Protein AF-A0A7D7V9Y9-F1 (afdb_monomer_lite)

Secondary structure (DSSP, 8-state):
---------GGG----HHHHHHHHHHHHHHHHTTHHHHHHHHHHHHHHHHHHHHS-HHHHHHHHHHHHHHHHHHHHHHHHHHHHHH---HHHHHHHHHHHGGG--

pLDDT: mean 76.15, std 18.7, range [34.69, 97.06]

Foldseek 3Di:
DDPPPPDPDLVVVQCFLVNVLVVLVVVLVVLVVVCVVCVVVNVVSVVVSVVSVPDDRVVCSVVVSVVVVVVVVVVVVVVVCCCVPVVDDPVVVVVVVVVCVVVVD

Sequence (105 aa):
MTEKKLGFNPDDLVLTKQDVLEMLENIQKRWEQNKKNNWKLILSITGMKAYISFSSDETIKAIWSEIVKGFNEMLIENSLAIAKGDGESWAETFEKIKKNKKDFS

Structure (mmCIF, N/CA/C/O backbone):
data_AF-A0A7D7V9Y9-F1
#
_entry.id   AF-A0A7D7V9Y9-F1
#
loop_
_atom_site.group_PDB
_atom_site.id
_atom_site.type_symbol
_atom_site.label_atom_id
_atom_site.label_alt_id
_atom_site.label_comp_id
_atom_site.label_asym_id
_atom_site.label_entity_id
_atom_site.label_seq_id
_atom_site.pdbx_PDB_ins_code
_atom_site.Cartn_x
_atom_site.Cartn_y
_atom_site.Cartn_z
_atom_site.occupancy
_atom_site.B_iso_or_equiv
_atom_site.auth_seq_id
_atom_site.auth_comp_id
_atom_site.auth_asym_id
_atom_site.auth_atom_id
_atom_site.pdbx_PDB_model_num
ATOM 1 N N . MET A 1 1 ? -0.200 -27.531 -30.191 1.00 34.69 1 MET A N 1
ATOM 2 C CA . MET A 1 1 ? 0.488 -26.825 -29.092 1.00 34.69 1 MET A CA 1
ATOM 3 C C . MET A 1 1 ? -0.238 -25.517 -28.885 1.00 34.69 1 MET A C 1
ATOM 5 O O . MET A 1 1 ? -0.145 -24.646 -29.734 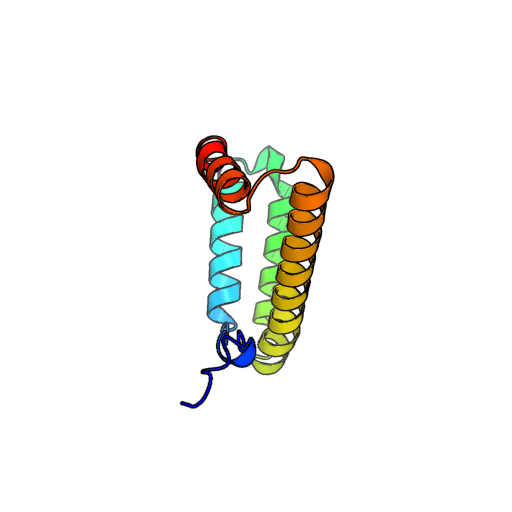1.00 34.69 1 MET A O 1
ATOM 9 N N . THR A 1 2 ? -1.059 -25.419 -27.849 1.00 37.12 2 THR A N 1
ATOM 10 C CA . THR A 1 2 ? -1.726 -24.168 -27.489 1.00 37.12 2 THR A CA 1
ATOM 11 C C . THR A 1 2 ? -0.714 -23.313 -26.741 1.00 37.12 2 THR A C 1
ATOM 13 O O . THR A 1 2 ? -0.257 -23.706 -25.668 1.00 37.12 2 THR A O 1
ATOM 16 N N . GLU A 1 3 ? -0.321 -22.180 -27.327 1.00 41.81 3 GLU A N 1
ATOM 17 C CA . GLU A 1 3 ? 0.444 -21.148 -26.630 1.00 41.81 3 GLU A CA 1
ATOM 18 C C . GLU A 1 3 ? -0.296 -20.792 -25.341 1.00 41.81 3 GLU A C 1
ATOM 20 O O . GLU A 1 3 ? -1.408 -20.256 -25.352 1.00 41.81 3 GLU A O 1
ATOM 25 N N . LYS A 1 4 ? 0.307 -21.138 -24.205 1.00 37.66 4 LYS A N 1
ATOM 26 C CA . LYS A 1 4 ? -0.161 -20.695 -22.901 1.00 37.66 4 LYS A CA 1
ATOM 27 C C . LYS A 1 4 ? 0.089 -19.191 -22.879 1.00 37.66 4 LYS A C 1
ATOM 29 O O . LYS A 1 4 ? 1.234 -18.777 -22.720 1.00 37.66 4 LYS A O 1
ATOM 34 N N . LYS A 1 5 ? -0.951 -18.381 -23.115 1.00 41.19 5 LYS A N 1
ATOM 35 C CA . LYS A 1 5 ? -0.874 -16.925 -22.956 1.00 41.19 5 LYS A CA 1
ATOM 36 C C . LYS A 1 5 ? -0.267 -16.660 -21.578 1.00 41.19 5 LYS A C 1
ATOM 38 O O . LYS A 1 5 ? -0.922 -16.897 -20.568 1.00 41.19 5 LYS A O 1
ATOM 43 N N . LEU A 1 6 ? 0.974 -16.175 -21.536 1.00 41.81 6 LEU A N 1
ATOM 44 C CA . LEU A 1 6 ? 1.573 -15.519 -20.371 1.00 41.81 6 LEU A CA 1
ATOM 45 C C . LEU A 1 6 ? 0.885 -14.154 -20.199 1.00 41.81 6 LEU A C 1
ATOM 47 O O . LEU A 1 6 ? 1.511 -13.103 -20.230 1.00 41.81 6 LEU A O 1
ATOM 51 N N . GLY A 1 7 ? -0.444 -14.166 -20.128 1.00 43.88 7 GLY A N 1
ATOM 52 C CA . GLY A 1 7 ? -1.239 -13.010 -19.784 1.00 43.88 7 GLY A CA 1
ATOM 53 C C . GLY A 1 7 ? -1.289 -12.983 -18.275 1.00 43.88 7 GLY A C 1
ATOM 54 O O . GLY A 1 7 ? -1.986 -13.796 -17.678 1.00 43.88 7 GLY A O 1
ATOM 55 N N . PHE A 1 8 ? -0.510 -12.097 -17.666 1.00 49.88 8 PHE A N 1
ATOM 56 C CA . PHE A 1 8 ? -0.772 -11.658 -16.305 1.00 49.88 8 PHE A CA 1
ATOM 57 C C . PHE A 1 8 ? -2.262 -11.308 -16.213 1.00 49.88 8 PHE A C 1
ATOM 59 O O . PHE A 1 8 ? -2.698 -10.375 -16.887 1.00 49.88 8 PHE A O 1
ATOM 66 N N . ASN A 1 9 ? -3.042 -12.101 -15.474 1.00 53.50 9 ASN A N 1
ATOM 67 C CA . ASN A 1 9 ? -4.441 -11.804 -15.210 1.00 53.50 9 ASN A CA 1
ATOM 68 C C . ASN A 1 9 ? -4.499 -10.997 -13.906 1.00 53.50 9 ASN A C 1
ATOM 70 O O . ASN A 1 9 ? -4.285 -11.574 -12.839 1.00 53.50 9 ASN A O 1
ATOM 74 N N . PRO A 1 10 ? -4.749 -9.677 -13.952 1.00 49.19 10 PRO A N 1
ATOM 75 C CA . PRO A 1 10 ? -4.818 -8.857 -12.745 1.00 49.19 10 PRO A CA 1
ATOM 76 C C . PRO A 1 10 ? -5.950 -9.309 -11.815 1.00 49.19 10 PRO A C 1
ATOM 78 O O . PRO A 1 10 ? -5.865 -9.095 -10.609 1.00 49.19 10 PRO A O 1
ATOM 81 N N . ASP A 1 11 ? -6.968 -9.985 -12.358 1.00 51.44 11 ASP A N 1
ATOM 82 C CA . ASP A 1 11 ? -8.067 -10.556 -11.583 1.00 51.44 11 ASP A CA 1
ATOM 83 C C . ASP A 1 11 ? -7.634 -11.750 -10.721 1.00 51.44 11 ASP A C 1
ATOM 85 O O . ASP A 1 11 ? -8.339 -12.076 -9.771 1.00 51.44 11 ASP A O 1
ATOM 89 N N . ASP A 1 12 ? -6.481 -12.377 -10.995 1.00 58.19 12 ASP A N 1
ATOM 90 C CA . ASP A 1 12 ? -5.910 -13.432 -10.143 1.00 58.19 12 ASP A CA 1
ATOM 91 C C . ASP A 1 12 ? -5.171 -12.838 -8.926 1.00 58.19 12 ASP A C 1
ATOM 93 O O . ASP A 1 12 ? -4.941 -13.526 -7.931 1.00 58.19 12 ASP A O 1
ATOM 97 N N . LEU A 1 13 ? -4.836 -11.542 -8.965 1.00 58.12 13 LEU A N 1
ATOM 98 C CA . LEU A 1 13 ? -4.310 -10.770 -7.837 1.00 58.12 13 LEU A CA 1
ATOM 99 C C . LEU A 1 13 ? -5.457 -10.137 -7.051 1.00 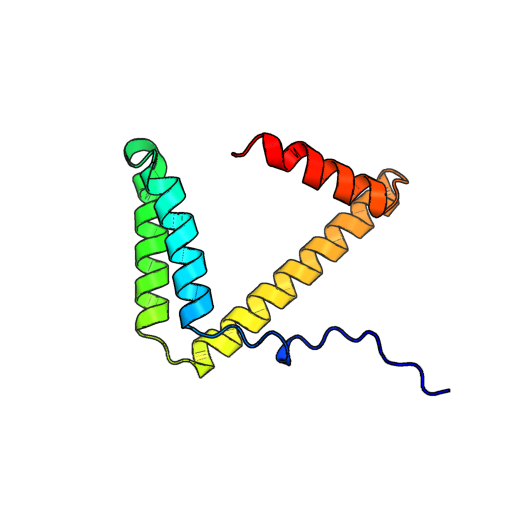58.12 13 LEU A C 1
ATOM 101 O O . LEU A 1 13 ? -5.497 -8.921 -6.853 1.00 58.12 13 LEU A O 1
ATOM 105 N N . VAL A 1 14 ? -6.409 -10.959 -6.604 1.00 63.09 14 VAL A N 1
ATOM 106 C CA . VAL A 1 14 ? -7.478 -10.513 -5.703 1.00 63.09 14 VAL A CA 1
ATOM 107 C C . VAL A 1 14 ? -6.868 -10.167 -4.348 1.00 63.09 14 VAL A C 1
ATOM 109 O O . VAL A 1 14 ? -6.932 -10.952 -3.407 1.00 63.09 14 VAL A O 1
ATOM 112 N N . LEU A 1 15 ? -6.252 -8.990 -4.250 1.00 69.12 15 LEU A N 1
ATOM 113 C CA . LEU A 1 15 ? -5.883 -8.405 -2.975 1.00 69.12 15 LEU A CA 1
ATOM 114 C C . LEU A 1 15 ? -7.177 -8.178 -2.207 1.00 69.12 15 LEU A C 1
ATOM 116 O O . LEU A 1 15 ? -8.082 -7.469 -2.659 1.00 69.12 15 LEU A O 1
ATOM 120 N N . THR A 1 16 ? -7.277 -8.820 -1.054 1.00 81.06 16 THR A N 1
ATOM 121 C CA . THR A 1 16 ? -8.372 -8.564 -0.137 1.00 81.06 16 THR A CA 1
ATOM 122 C C . THR A 1 16 ? -8.175 -7.192 0.495 1.00 81.06 16 THR A C 1
ATOM 124 O O . THR A 1 16 ? -7.063 -6.660 0.587 1.00 81.06 16 THR A O 1
ATOM 127 N N . LYS A 1 17 ? -9.263 -6.612 1.002 1.00 85.50 17 LYS A N 1
ATOM 128 C CA . LYS A 1 17 ? -9.188 -5.408 1.833 1.00 85.50 17 LYS A CA 1
ATOM 129 C C . LYS A 1 17 ? -8.189 -5.568 2.983 1.00 85.50 17 LYS A C 1
ATOM 131 O O . LYS A 1 17 ? -7.484 -4.617 3.320 1.00 85.50 17 LYS A O 1
ATOM 136 N N . GLN A 1 18 ? -8.113 -6.767 3.558 1.00 89.31 18 GLN A N 1
ATOM 137 C CA . GLN A 1 18 ? -7.207 -7.064 4.655 1.00 89.31 18 GLN A CA 1
ATOM 138 C C . GLN A 1 18 ? -5.737 -7.021 4.220 1.00 89.31 18 GLN A C 1
ATOM 140 O O . GLN A 1 18 ? -4.931 -6.421 4.929 1.00 89.31 18 GLN A O 1
ATOM 145 N N . ASP A 1 19 ? -5.403 -7.553 3.041 1.00 87.75 19 ASP A N 1
ATOM 146 C CA . ASP A 1 19 ? -4.034 -7.517 2.500 1.00 87.75 19 ASP A CA 1
ATOM 147 C C . ASP A 1 19 ? -3.546 -6.074 2.320 1.00 87.75 19 ASP A C 1
ATOM 149 O O . ASP A 1 19 ? -2.418 -5.717 2.670 1.00 87.75 19 ASP A O 1
ATOM 153 N N . VAL A 1 20 ? -4.430 -5.207 1.822 1.00 89.12 20 VAL A N 1
ATOM 154 C CA . VAL A 1 20 ? -4.143 -3.778 1.673 1.00 89.12 20 VAL A CA 1
ATOM 155 C C . VAL A 1 20 ? -3.925 -3.118 3.036 1.00 89.12 20 VAL A C 1
ATOM 157 O O . VAL A 1 20 ? -2.968 -2.359 3.212 1.00 89.12 20 VAL A O 1
ATOM 160 N N . L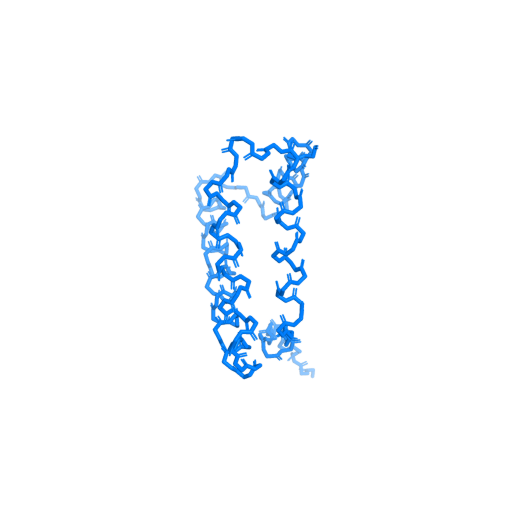EU A 1 21 ? -4.801 -3.378 4.010 1.00 93.38 21 LEU A N 1
ATOM 161 C CA . LEU A 1 21 ? -4.675 -2.806 5.351 1.00 93.38 21 LEU A CA 1
ATOM 162 C C . LEU A 1 21 ? -3.377 -3.248 6.033 1.00 93.38 21 LEU A C 1
ATOM 164 O O . LEU A 1 21 ? -2.709 -2.419 6.651 1.00 93.38 21 LEU A O 1
ATOM 168 N N . GLU A 1 22 ? -2.987 -4.514 5.883 1.00 94.00 22 GLU A N 1
ATOM 169 C CA . GLU A 1 22 ? -1.735 -5.042 6.422 1.00 94.00 22 GLU A CA 1
ATOM 170 C C . GLU A 1 22 ? -0.508 -4.410 5.750 1.00 94.00 22 GLU A C 1
ATOM 172 O O . GLU A 1 22 ? 0.449 -4.016 6.425 1.00 94.00 22 GLU A O 1
ATOM 177 N N . MET A 1 23 ? -0.543 -4.225 4.428 1.00 92.38 23 MET A N 1
ATOM 178 C CA . MET A 1 23 ? 0.503 -3.496 3.711 1.00 92.38 23 MET A CA 1
ATOM 179 C C . MET A 1 23 ? 0.676 -2.074 4.270 1.00 92.38 23 MET A C 1
ATOM 181 O O . MET A 1 23 ? 1.803 -1.650 4.552 1.00 92.38 23 MET A O 1
ATOM 185 N N . LEU A 1 24 ? -0.426 -1.339 4.455 1.00 94.38 24 LEU A N 1
ATOM 186 C CA . LEU A 1 24 ? -0.396 0.023 4.996 1.00 94.38 24 LEU A CA 1
ATOM 187 C C . LEU A 1 24 ? 0.061 0.057 6.459 1.00 94.38 24 LEU A C 1
ATOM 189 O O . LEU A 1 24 ? 0.837 0.934 6.836 1.00 94.38 24 LEU A O 1
ATOM 193 N N . GLU A 1 25 ? -0.351 -0.915 7.272 1.00 95.81 25 GLU A N 1
ATOM 194 C CA . GLU A 1 25 ? 0.121 -1.085 8.650 1.00 95.81 25 GLU A CA 1
ATOM 195 C C . GLU A 1 25 ? 1.645 -1.253 8.700 1.00 95.81 25 GLU A C 1
ATOM 197 O O . GLU A 1 25 ? 2.335 -0.582 9.469 1.00 95.81 25 GLU A O 1
ATOM 202 N N . ASN A 1 26 ? 2.201 -2.094 7.829 1.00 96.00 26 ASN A N 1
ATOM 203 C CA . ASN A 1 26 ? 3.640 -2.327 7.769 1.00 96.00 26 ASN A CA 1
ATOM 204 C C . ASN A 1 26 ? 4.422 -1.079 7.325 1.00 96.00 26 ASN A C 1
ATOM 206 O O . ASN A 1 26 ? 5.533 -0.850 7.808 1.00 96.00 26 ASN A O 1
ATOM 210 N N . ILE A 1 27 ? 3.865 -0.256 6.429 1.00 95.38 27 ILE A N 1
ATOM 211 C CA . ILE A 1 27 ? 4.447 1.047 6.064 1.00 95.38 27 ILE A CA 1
ATOM 212 C C . ILE A 1 27 ? 4.416 2.001 7.264 1.00 95.38 27 ILE A C 1
ATOM 214 O O . ILE A 1 27 ? 5.437 2.613 7.586 1.00 95.38 27 ILE A O 1
ATOM 218 N N . GLN A 1 28 ? 3.277 2.092 7.954 1.00 95.88 28 GLN A N 1
ATOM 219 C CA . GLN A 1 28 ? 3.114 2.958 9.117 1.00 95.88 28 GLN A CA 1
ATOM 220 C C . GLN A 1 28 ? 4.122 2.608 10.222 1.00 95.88 28 GLN A C 1
ATOM 222 O O . GLN A 1 28 ? 4.822 3.502 10.698 1.00 95.88 28 GLN A O 1
ATOM 227 N N . LYS A 1 29 ? 4.280 1.318 10.556 1.00 96.44 29 LYS A N 1
ATOM 228 C CA . LYS A 1 29 ? 5.250 0.837 11.558 1.00 96.44 29 LYS A CA 1
ATOM 229 C C . LYS A 1 29 ? 6.683 1.282 11.263 1.00 96.44 29 LYS A C 1
ATOM 231 O O . LYS A 1 29 ? 7.403 1.677 12.176 1.00 96.44 29 LYS A O 1
ATOM 236 N N . ARG A 1 30 ? 7.107 1.258 9.991 1.00 95.25 30 ARG A N 1
ATOM 237 C CA . ARG A 1 30 ? 8.443 1.747 9.596 1.00 95.25 30 ARG A CA 1
ATOM 238 C C . ARG A 1 30 ? 8.588 3.244 9.846 1.00 95.25 30 ARG A C 1
ATOM 240 O O . ARG A 1 30 ? 9.611 3.696 10.343 1.00 95.25 30 ARG A O 1
ATOM 247 N N . TRP A 1 31 ? 7.562 4.027 9.535 1.00 94.94 31 TRP A N 1
ATOM 248 C CA . TRP A 1 31 ? 7.606 5.472 9.740 1.00 94.94 31 TRP A CA 1
ATOM 249 C C . TRP A 1 31 ? 7.529 5.883 11.207 1.00 94.94 31 TRP A C 1
ATOM 251 O O . TRP A 1 31 ? 8.139 6.887 11.585 1.00 94.94 31 TRP A O 1
ATOM 261 N N . GLU A 1 32 ? 6.841 5.104 12.038 1.00 94.00 32 GLU A N 1
ATOM 262 C CA . GLU A 1 32 ? 6.744 5.328 13.481 1.00 94.00 32 GLU A CA 1
ATOM 263 C C . GLU A 1 32 ? 8.097 5.234 14.197 1.00 94.00 32 GLU A C 1
ATOM 265 O O . GLU A 1 32 ? 8.293 5.941 15.187 1.00 94.00 32 GLU A O 1
ATOM 270 N N . GLN A 1 33 ? 9.068 4.489 13.650 1.00 95.00 33 GLN A N 1
ATOM 271 C CA . GLN A 1 33 ? 10.449 4.465 14.156 1.00 95.00 33 GLN A CA 1
ATOM 272 C C . GLN A 1 33 ? 11.102 5.861 14.165 1.00 95.00 33 GLN A C 1
ATOM 274 O O . GLN A 1 33 ? 11.963 6.134 14.997 1.00 95.00 33 GLN A O 1
ATOM 279 N N . ASN A 1 34 ? 10.658 6.776 13.292 1.00 93.75 34 ASN A N 1
ATOM 280 C CA . ASN A 1 34 ? 11.048 8.189 13.298 1.00 93.75 34 ASN A CA 1
ATOM 281 C C . ASN A 1 34 ? 9.817 9.112 13.253 1.00 93.75 34 ASN A C 1
ATOM 283 O O . ASN A 1 34 ? 9.643 9.955 12.366 1.00 93.75 34 ASN A O 1
ATOM 287 N N . LYS A 1 35 ? 8.932 8.943 14.241 1.00 89.69 35 LYS A N 1
ATOM 288 C CA . LYS A 1 35 ? 7.635 9.629 14.314 1.00 89.69 35 LYS A CA 1
ATOM 289 C C . LYS A 1 35 ? 7.716 11.152 14.179 1.00 89.69 35 LYS A C 1
ATOM 291 O O . LYS A 1 35 ? 6.864 11.740 13.518 1.00 89.69 35 LYS A O 1
ATOM 296 N N . LYS A 1 36 ? 8.718 11.802 14.786 1.00 92.00 36 LYS A N 1
ATOM 297 C CA . LYS A 1 36 ? 8.846 13.272 14.769 1.00 92.00 36 LYS A CA 1
ATOM 298 C C . LYS A 1 36 ? 9.029 13.809 13.349 1.00 92.00 36 LYS A C 1
ATOM 300 O O . LYS A 1 36 ? 8.408 14.809 13.005 1.00 92.00 36 LYS A O 1
ATOM 305 N N . ASN A 1 37 ? 9.829 13.135 12.526 1.00 94.31 37 ASN A N 1
ATOM 306 C CA . ASN A 1 37 ? 10.075 13.564 11.149 1.00 94.31 37 ASN A CA 1
ATOM 307 C C . ASN A 1 37 ? 8.969 13.089 10.195 1.00 94.31 37 ASN A C 1
ATOM 309 O O . ASN A 1 37 ? 8.667 13.768 9.218 1.00 94.31 37 ASN A O 1
ATOM 313 N N . ASN A 1 38 ? 8.309 11.974 10.519 1.00 96.12 38 ASN A N 1
ATOM 314 C CA . ASN A 1 38 ? 7.313 11.340 9.656 1.00 96.12 38 ASN A CA 1
ATOM 315 C C . ASN A 1 38 ? 5.855 11.638 10.040 1.00 96.12 38 ASN A C 1
ATOM 317 O O . ASN A 1 38 ? 4.947 11.009 9.504 1.00 96.12 38 ASN A O 1
ATOM 321 N N . TRP A 1 39 ? 5.589 12.575 10.954 1.00 94.00 39 TRP A N 1
ATOM 322 C CA . TRP A 1 39 ? 4.250 12.762 11.530 1.00 94.00 39 TRP A CA 1
ATOM 323 C C . TRP A 1 39 ? 3.154 13.009 10.481 1.00 94.00 39 TRP A C 1
ATOM 325 O O . TRP A 1 39 ? 2.059 12.464 10.604 1.00 94.00 39 TRP A O 1
ATOM 335 N N . LYS A 1 40 ? 3.454 13.774 9.419 1.00 96.44 40 LYS A N 1
ATOM 336 C CA . LYS A 1 40 ? 2.516 14.004 8.307 1.00 96.44 40 LYS A CA 1
ATOM 337 C C . LYS A 1 40 ? 2.238 12.718 7.533 1.00 96.44 40 LYS A C 1
ATOM 339 O O . LYS A 1 40 ? 1.091 12.450 7.208 1.00 96.44 40 LYS A O 1
ATOM 344 N N . LEU A 1 41 ? 3.271 11.913 7.278 1.00 96.75 41 LEU A N 1
ATOM 345 C CA . LEU A 1 41 ? 3.143 10.630 6.581 1.00 96.75 41 LEU A CA 1
ATOM 346 C C . LEU A 1 41 ? 2.305 9.642 7.400 1.00 96.75 41 LEU A C 1
ATOM 348 O O . LEU A 1 41 ? 1.416 8.988 6.860 1.00 96.75 41 LEU A O 1
ATOM 352 N N . ILE A 1 42 ? 2.536 9.595 8.716 1.00 96.69 42 ILE A N 1
ATOM 353 C CA . ILE A 1 42 ? 1.769 8.771 9.659 1.00 96.69 42 ILE A CA 1
ATOM 354 C C . ILE A 1 42 ? 0.298 9.205 9.688 1.00 96.69 42 ILE A C 1
ATOM 356 O O . ILE A 1 42 ? -0.596 8.359 9.662 1.00 96.69 42 ILE A O 1
ATOM 360 N N . LEU A 1 43 ? 0.026 10.512 9.698 1.00 96.69 43 LEU A N 1
ATOM 361 C CA . LEU A 1 43 ? -1.344 11.019 9.637 1.00 96.69 43 LEU A CA 1
ATOM 362 C C . LEU A 1 43 ? -2.027 10.626 8.320 1.00 96.69 43 LEU A C 1
ATOM 364 O O . LEU A 1 43 ? -3.143 10.108 8.340 1.00 96.69 43 LEU A O 1
ATOM 368 N N . SER A 1 44 ? -1.342 10.802 7.188 1.00 97.06 44 SER A N 1
ATOM 36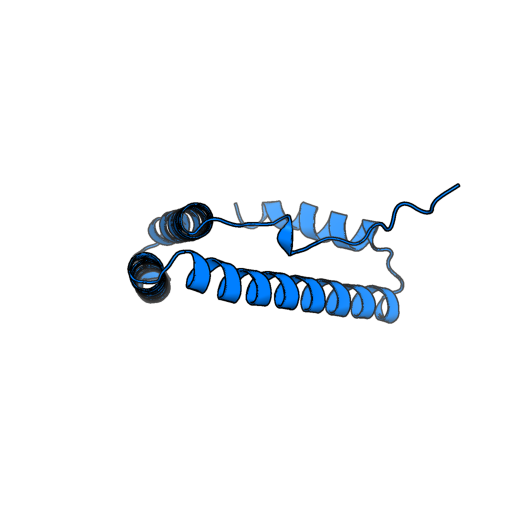9 C CA . SER A 1 44 ? -1.872 10.438 5.872 1.00 97.06 44 SER A CA 1
ATOM 370 C C . SER A 1 44 ? -2.190 8.947 5.769 1.00 97.06 44 SER A C 1
ATOM 372 O O . SER A 1 44 ? -3.275 8.589 5.317 1.00 97.06 44 SER A O 1
ATOM 374 N N . ILE A 1 45 ? -1.290 8.063 6.217 1.00 96.31 45 ILE A N 1
ATOM 375 C CA . ILE A 1 45 ? -1.534 6.615 6.141 1.00 96.31 45 ILE A CA 1
ATOM 376 C C . ILE A 1 45 ? -2.613 6.153 7.119 1.00 96.31 45 ILE A C 1
ATOM 378 O O . ILE A 1 45 ? -3.396 5.267 6.788 1.00 96.31 45 ILE A O 1
ATOM 382 N N . THR A 1 46 ? -2.731 6.809 8.277 1.00 95.75 46 THR A N 1
ATOM 383 C CA . THR A 1 46 ? -3.849 6.587 9.204 1.00 95.75 46 THR A CA 1
ATOM 384 C C . THR A 1 46 ? -5.181 6.938 8.535 1.00 95.75 46 THR A C 1
ATOM 386 O O . THR A 1 46 ? -6.126 6.154 8.603 1.00 95.75 46 THR A O 1
ATOM 389 N N . GLY A 1 47 ? -5.248 8.075 7.833 1.00 96.62 47 GLY A N 1
ATOM 390 C CA . GLY A 1 47 ? -6.423 8.476 7.055 1.00 96.62 47 GLY A CA 1
ATOM 391 C C . GLY A 1 47 ? -6.768 7.482 5.941 1.00 96.62 47 GLY A C 1
ATOM 392 O O . GLY A 1 47 ? -7.925 7.087 5.811 1.00 96.62 47 GLY A O 1
ATOM 393 N N . MET A 1 48 ? -5.768 7.009 5.188 1.00 94.31 48 MET A N 1
ATOM 394 C CA . MET A 1 48 ? -5.966 5.986 4.150 1.00 94.31 48 MET A CA 1
ATOM 395 C C . MET A 1 48 ? -6.517 4.681 4.730 1.00 94.31 48 MET A C 1
ATOM 397 O O . MET A 1 48 ? -7.489 4.140 4.207 1.00 94.31 48 MET A O 1
ATOM 401 N N . LYS A 1 49 ? -5.948 4.199 5.842 1.00 95.44 49 LYS A N 1
ATOM 402 C CA . LYS A 1 49 ? -6.446 3.005 6.539 1.00 95.44 49 LYS A CA 1
ATOM 403 C C . LYS A 1 49 ? -7.892 3.182 6.990 1.00 95.44 49 LYS A C 1
ATOM 405 O O . LYS A 1 49 ? -8.687 2.270 6.805 1.00 95.44 49 LYS A O 1
ATOM 410 N N . ALA A 1 50 ? -8.250 4.344 7.538 1.00 95.12 50 ALA A N 1
ATOM 411 C CA . ALA A 1 50 ? -9.627 4.627 7.935 1.00 95.12 50 ALA A CA 1
ATOM 412 C C . ALA A 1 50 ? -10.582 4.570 6.731 1.00 95.12 50 ALA A C 1
ATOM 414 O O . ALA A 1 50 ? -11.577 3.852 6.781 1.00 95.12 50 ALA A O 1
ATOM 415 N N . TYR A 1 51 ? -10.246 5.249 5.630 1.00 92.50 51 TYR A N 1
ATOM 416 C CA . TYR A 1 51 ? -11.033 5.209 4.393 1.00 92.50 51 TYR A CA 1
ATOM 417 C C . TYR A 1 51 ? -11.244 3.775 3.881 1.00 92.50 51 TYR A C 1
ATOM 419 O O . TYR A 1 51 ? -12.371 3.382 3.574 1.00 92.50 51 TYR A O 1
ATOM 427 N N . ILE A 1 52 ? -10.179 2.971 3.852 1.00 91.94 52 ILE A N 1
ATOM 428 C CA . ILE A 1 52 ? -10.243 1.576 3.403 1.00 91.94 52 ILE A CA 1
ATOM 429 C C . ILE A 1 52 ? -11.118 0.746 4.340 1.00 91.94 52 ILE A C 1
ATOM 431 O O . ILE A 1 52 ? -11.995 0.024 3.874 1.00 91.94 52 ILE A O 1
ATOM 435 N N . SER A 1 53 ? -10.947 0.895 5.654 1.00 91.12 53 SER A N 1
ATOM 436 C CA . SER A 1 53 ? -11.750 0.201 6.665 1.00 91.12 53 SER A CA 1
ATOM 437 C C . SER A 1 53 ? -13.250 0.490 6.552 1.00 91.12 53 SER A C 1
ATOM 439 O O . SER A 1 53 ? -14.042 -0.420 6.791 1.00 91.12 53 SER A O 1
ATOM 441 N N . PHE A 1 54 ? -13.650 1.698 6.142 1.00 93.25 54 PHE A N 1
ATOM 442 C CA . PHE A 1 54 ? -15.060 2.062 5.931 1.00 93.25 54 PHE A CA 1
ATOM 443 C C . PHE A 1 54 ? -15.623 1.673 4.557 1.00 93.25 54 PHE A C 1
ATOM 445 O O . PHE A 1 54 ? -16.839 1.633 4.388 1.00 93.25 54 PHE A O 1
ATOM 452 N N . SER A 1 55 ? -14.767 1.384 3.581 1.00 91.62 55 SER A N 1
ATOM 453 C CA . SER A 1 55 ? -15.185 1.031 2.220 1.00 91.62 55 SER A CA 1
ATOM 454 C C . SER A 1 55 ? -15.549 -0.455 2.099 1.00 91.62 55 SER A C 1
ATOM 456 O O . SER A 1 55 ? -15.069 -1.279 2.887 1.00 91.62 55 SER A O 1
ATOM 458 N N . SER A 1 56 ? -16.380 -0.808 1.109 1.00 90.44 56 SER A N 1
ATOM 459 C CA . SER A 1 56 ? -16.714 -2.213 0.821 1.00 90.44 56 SER A CA 1
ATOM 460 C C . SER A 1 56 ? -15.541 -2.953 0.177 1.00 90.44 56 SER A C 1
ATOM 462 O O . SER A 1 56 ? -14.698 -2.341 -0.486 1.00 90.44 56 SER A O 1
ATOM 464 N N . ASP A 1 57 ? -15.504 -4.274 0.340 1.00 84.75 57 ASP A N 1
ATOM 465 C CA . ASP A 1 57 ? -14.454 -5.119 -0.233 1.00 84.75 57 ASP A CA 1
ATOM 466 C C . ASP A 1 57 ? -14.435 -5.035 -1.763 1.00 84.75 57 ASP A C 1
ATOM 468 O O . ASP A 1 57 ? -13.360 -4.962 -2.353 1.00 84.75 57 ASP A O 1
ATOM 472 N N . GLU A 1 58 ? -15.599 -4.944 -2.414 1.00 85.38 58 GLU A N 1
ATOM 473 C CA . GLU A 1 58 ? -15.703 -4.782 -3.870 1.00 85.38 58 GLU A CA 1
ATOM 474 C C . GLU A 1 58 ? -15.115 -3.448 -4.333 1.00 85.38 58 GLU A C 1
ATOM 476 O O . GLU A 1 58 ? -14.405 -3.393 -5.337 1.00 85.38 58 GLU A O 1
ATOM 481 N N . THR A 1 59 ? -15.378 -2.376 -3.579 1.00 87.88 59 THR A N 1
ATOM 482 C CA . THR A 1 59 ? -14.874 -1.031 -3.885 1.00 87.88 59 THR A CA 1
ATOM 483 C C . THR A 1 59 ? -13.354 -1.000 -3.776 1.00 87.88 59 THR A C 1
ATOM 485 O O . THR A 1 59 ? -12.667 -0.508 -4.670 1.00 87.88 59 THR A O 1
ATOM 488 N N . ILE A 1 60 ? -12.820 -1.561 -2.689 1.00 87.94 60 ILE A N 1
ATOM 489 C CA . ILE A 1 60 ? -11.381 -1.631 -2.445 1.00 87.94 60 ILE A CA 1
ATOM 490 C C . ILE A 1 60 ? -10.707 -2.514 -3.486 1.00 87.94 60 ILE A C 1
ATOM 492 O O . ILE A 1 60 ? -9.726 -2.078 -4.081 1.00 87.94 60 ILE A O 1
ATOM 496 N N . LYS A 1 61 ? -11.267 -3.686 -3.787 1.00 82.69 61 LYS A N 1
ATOM 497 C CA . LYS A 1 61 ? -10.749 -4.562 -4.838 1.00 82.69 61 LYS A CA 1
ATOM 498 C C . LYS A 1 61 ? -10.658 -3.830 -6.180 1.00 82.69 61 LYS A C 1
ATOM 500 O O . LYS A 1 61 ? -9.591 -3.823 -6.780 1.00 82.69 61 LYS A O 1
ATOM 505 N N . ALA A 1 62 ? -11.726 -3.157 -6.613 1.00 85.44 62 ALA A N 1
ATOM 506 C CA . ALA A 1 62 ? -11.740 -2.440 -7.888 1.00 85.44 62 ALA A CA 1
ATOM 507 C C . ALA A 1 62 ? -10.696 -1.310 -7.947 1.00 85.44 62 ALA A C 1
ATOM 509 O O . ALA A 1 62 ? -9.908 -1.240 -8.888 1.00 85.44 62 ALA A O 1
ATOM 510 N N . ILE A 1 63 ? -10.652 -0.449 -6.924 1.00 86.25 63 ILE A N 1
ATOM 511 C CA . ILE A 1 63 ? -9.708 0.678 -6.877 1.00 86.25 63 ILE A CA 1
ATOM 512 C C . ILE A 1 63 ? -8.261 0.176 -6.843 1.00 86.25 63 ILE A C 1
ATOM 514 O O . ILE A 1 63 ? -7.409 0.688 -7.569 1.00 86.25 63 ILE A O 1
ATOM 518 N N . TRP A 1 64 ? -7.963 -0.826 -6.015 1.00 84.50 64 TRP A N 1
ATOM 519 C CA . TRP A 1 64 ? -6.600 -1.336 -5.892 1.00 84.50 64 TRP A CA 1
ATOM 520 C C . TRP A 1 64 ? -6.125 -2.085 -7.129 1.00 84.50 64 TRP A C 1
ATOM 522 O O . TRP A 1 64 ? -4.953 -1.944 -7.479 1.00 84.50 64 TRP A O 1
ATOM 532 N N . SER A 1 65 ? -7.004 -2.811 -7.824 1.00 80.62 65 SER A N 1
ATOM 533 C CA . SER A 1 65 ? -6.670 -3.423 -9.114 1.00 80.62 65 SER A CA 1
ATOM 534 C C . SER A 1 65 ? -6.199 -2.376 -10.129 1.00 80.62 65 SER A C 1
ATOM 536 O O . SER A 1 65 ? -5.158 -2.569 -10.758 1.00 80.62 65 SER A O 1
ATOM 538 N N . GLU A 1 66 ? -6.894 -1.240 -10.237 1.00 85.88 66 GLU A N 1
ATOM 539 C CA . GLU A 1 66 ? -6.495 -0.142 -11.131 1.00 85.88 66 GLU A CA 1
ATOM 540 C C . GLU A 1 66 ? -5.167 0.502 -10.704 1.00 85.88 66 GLU A C 1
ATOM 542 O O . GLU A 1 66 ? -4.293 0.740 -11.539 1.00 85.88 66 GLU A O 1
ATOM 547 N N . ILE A 1 67 ? -4.963 0.717 -9.399 1.00 85.81 67 ILE A N 1
ATOM 548 C CA . ILE A 1 67 ? -3.697 1.246 -8.868 1.00 85.81 67 ILE A CA 1
ATOM 549 C C . ILE A 1 67 ? -2.525 0.321 -9.229 1.00 85.81 67 ILE A C 1
ATOM 551 O O . ILE A 1 67 ? -1.510 0.787 -9.748 1.00 85.81 67 ILE A O 1
ATOM 555 N N . VAL A 1 68 ? -2.648 -0.988 -8.979 1.00 82.06 68 VAL A N 1
ATOM 556 C CA . VAL A 1 68 ? -1.589 -1.972 -9.268 1.00 82.06 68 VAL A CA 1
ATOM 557 C C . VAL A 1 68 ? -1.303 -2.043 -10.765 1.00 82.06 68 VAL A C 1
ATOM 559 O O . VAL A 1 68 ? -0.138 -2.071 -11.165 1.00 82.06 68 VAL A O 1
ATOM 562 N N . LYS A 1 69 ? -2.348 -2.036 -11.599 1.00 81.06 69 LYS A N 1
ATOM 563 C CA . LYS A 1 69 ? -2.207 -2.027 -13.055 1.00 81.06 69 LYS A CA 1
ATOM 564 C C . LYS A 1 69 ? -1.439 -0.794 -13.535 1.00 81.06 69 LYS A C 1
ATOM 566 O O . LYS A 1 69 ? -0.439 -0.955 -14.230 1.00 81.06 69 LYS A O 1
ATOM 571 N N . GLY A 1 70 ? -1.830 0.401 -13.092 1.00 84.94 70 GLY A N 1
ATOM 572 C CA . GLY A 1 70 ? -1.139 1.643 -13.443 1.00 84.94 70 GLY A CA 1
ATOM 573 C C . GLY A 1 70 ? 0.316 1.669 -12.963 1.00 84.94 70 GLY A C 1
ATOM 574 O O . GLY A 1 70 ? 1.206 2.079 -13.705 1.00 84.94 70 GLY A O 1
ATOM 575 N N . PHE A 1 71 ? 0.603 1.170 -11.753 1.00 84.00 71 PHE A N 1
ATOM 576 C CA . PHE A 1 71 ? 1.987 1.033 -11.283 1.00 84.00 71 PHE A CA 1
ATOM 577 C C . PHE A 1 71 ? 2.811 0.083 -12.153 1.00 84.00 71 PHE A C 1
ATOM 579 O O . PHE A 1 71 ? 3.950 0.408 -12.482 1.00 84.00 71 PHE A O 1
ATOM 586 N N . ASN A 1 72 ? 2.254 -1.063 -12.548 1.00 79.19 72 ASN A N 1
ATOM 587 C CA . ASN A 1 72 ? 2.939 -2.001 -13.434 1.00 79.19 72 ASN A CA 1
ATOM 588 C C . ASN A 1 72 ? 3.218 -1.385 -14.810 1.00 79.19 72 ASN A C 1
ATOM 590 O O . ASN A 1 72 ? 4.331 -1.524 -15.311 1.00 79.19 72 ASN A O 1
ATOM 594 N N . GLU A 1 73 ? 2.249 -0.678 -15.395 1.00 83.00 73 GLU A N 1
ATOM 595 C CA . GLU A 1 73 ? 2.424 0.045 -16.660 1.00 83.00 73 GLU A CA 1
ATOM 596 C C . GLU A 1 73 ? 3.555 1.077 -16.550 1.00 83.00 73 GLU A C 1
ATOM 598 O O . GLU A 1 73 ? 4.501 1.025 -17.333 1.00 83.00 73 GLU A O 1
ATOM 603 N N . MET A 1 74 ? 3.549 1.920 -15.510 1.00 81.19 74 MET A N 1
ATOM 604 C CA . MET A 1 74 ? 4.620 2.898 -15.271 1.00 81.19 74 MET A CA 1
ATOM 605 C C . MET A 1 74 ? 5.994 2.244 -15.074 1.00 81.19 74 MET A C 1
ATOM 607 O O . MET A 1 74 ? 7.008 2.774 -15.532 1.00 81.19 74 MET A O 1
ATOM 611 N N . LEU A 1 75 ? 6.062 1.108 -14.372 1.00 79.00 75 LEU A N 1
ATOM 612 C CA . LEU A 1 75 ? 7.316 0.377 -14.190 1.00 79.00 75 LEU A CA 1
ATOM 613 C C . LEU A 1 75 ? 7.834 -0.153 -15.526 1.00 79.00 75 LEU A C 1
ATOM 615 O O . LEU A 1 75 ? 9.008 0.056 -15.825 1.00 79.00 75 LEU A O 1
ATOM 619 N N . ILE A 1 76 ? 6.962 -0.765 -16.334 1.00 77.62 76 ILE A N 1
ATOM 620 C CA . ILE A 1 76 ? 7.294 -1.270 -17.670 1.00 77.62 76 ILE A CA 1
ATOM 621 C C . ILE A 1 76 ? 7.771 -0.126 -18.570 1.00 77.62 76 ILE A C 1
ATOM 623 O O . ILE A 1 76 ? 8.833 -0.229 -19.184 1.00 77.62 76 ILE A O 1
ATOM 627 N N . GLU A 1 77 ? 7.044 0.988 -18.620 1.00 77.00 77 GLU A N 1
ATOM 628 C CA . GLU A 1 77 ? 7.409 2.151 -19.431 1.00 77.00 77 GLU A CA 1
ATOM 629 C C . GLU A 1 77 ? 8.767 2.732 -19.029 1.00 77.00 77 GLU A C 1
ATOM 631 O O . GLU A 1 77 ? 9.631 2.916 -19.890 1.00 77.00 77 GLU A O 1
ATOM 636 N N . ASN A 1 78 ? 8.999 2.941 -17.729 1.00 76.69 78 ASN A N 1
ATOM 637 C CA . ASN A 1 78 ? 10.281 3.436 -17.224 1.00 76.69 78 ASN A CA 1
ATOM 638 C C . ASN A 1 78 ? 11.433 2.499 -17.591 1.00 76.69 78 ASN A C 1
ATOM 640 O O . ASN A 1 78 ? 12.485 2.940 -18.048 1.00 76.69 78 ASN A O 1
ATOM 644 N N . SER A 1 79 ? 11.241 1.193 -17.437 1.00 67.50 79 SER A N 1
ATOM 645 C CA . SER A 1 79 ? 12.269 0.214 -17.794 1.00 67.50 79 SER A CA 1
ATOM 646 C C . SER A 1 79 ? 12.523 0.105 -19.301 1.00 67.50 79 SER A C 1
ATOM 648 O O . SER A 1 79 ? 13.675 -0.030 -19.709 1.00 67.50 79 SER A O 1
ATOM 650 N N . LEU A 1 80 ? 11.497 0.241 -20.149 1.00 67.75 80 LEU A N 1
AT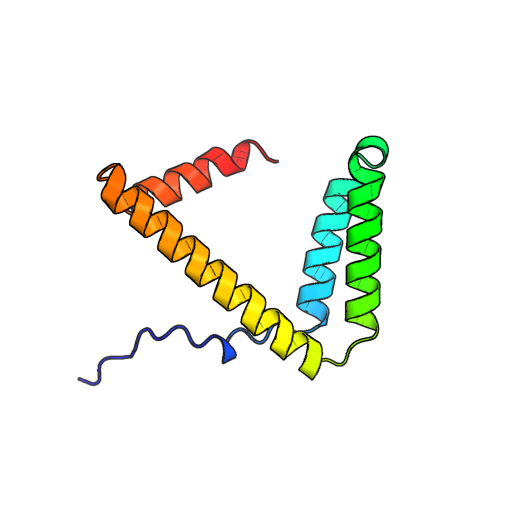OM 651 C CA . LEU A 1 80 ? 11.677 0.329 -21.601 1.00 67.75 80 LEU A CA 1
ATOM 652 C C . LEU A 1 80 ? 12.432 1.601 -21.996 1.00 67.75 80 LEU A C 1
ATOM 654 O O . LEU A 1 80 ? 13.235 1.560 -22.927 1.00 67.75 80 LEU A O 1
ATOM 658 N N . ALA A 1 81 ? 12.185 2.717 -21.308 1.00 71.19 81 ALA A N 1
ATOM 659 C CA . ALA A 1 81 ? 12.917 3.958 -21.522 1.00 71.19 81 ALA A CA 1
ATOM 660 C C . ALA A 1 81 ? 14.401 3.813 -21.146 1.00 71.19 81 ALA A C 1
ATOM 662 O O . ALA A 1 81 ? 15.253 4.226 -21.927 1.00 71.19 81 ALA A O 1
ATOM 663 N N . ILE A 1 82 ? 14.715 3.154 -20.023 1.00 65.12 82 ILE A N 1
ATOM 664 C CA . ILE A 1 82 ? 16.098 2.861 -19.603 1.00 65.12 82 ILE A CA 1
ATOM 665 C C . ILE A 1 82 ? 16.793 1.939 -20.614 1.00 65.12 82 ILE A C 1
ATOM 667 O O . ILE A 1 82 ? 17.878 2.258 -21.088 1.00 65.12 82 ILE A O 1
ATOM 671 N N . ALA A 1 83 ? 16.151 0.843 -21.027 1.00 62.16 83 ALA A N 1
ATOM 672 C CA . ALA A 1 83 ? 16.733 -0.092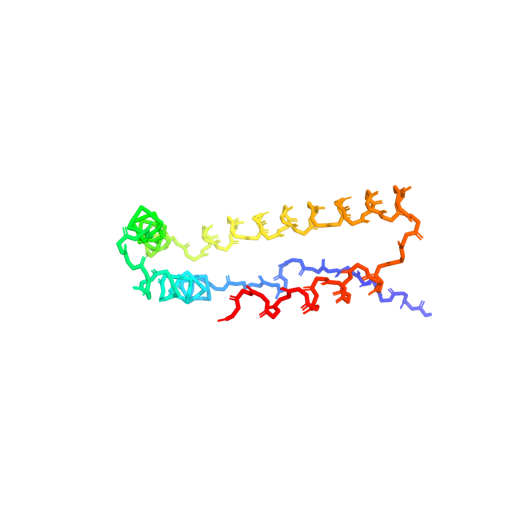 -21.994 1.00 62.16 83 ALA A CA 1
ATOM 673 C C . ALA A 1 83 ? 16.988 0.554 -23.371 1.00 62.16 83 ALA A C 1
ATOM 675 O O . ALA A 1 83 ? 17.962 0.228 -24.048 1.00 62.16 83 ALA A O 1
ATOM 676 N N . LYS A 1 84 ? 16.123 1.488 -23.794 1.00 62.97 84 LYS A N 1
ATOM 677 C CA . LYS A 1 84 ? 16.293 2.247 -25.044 1.00 62.97 84 LYS A CA 1
ATOM 678 C C . LYS A 1 84 ? 17.309 3.388 -24.928 1.00 62.97 84 LYS A C 1
ATOM 680 O O . LYS A 1 84 ? 17.909 3.736 -25.940 1.00 62.97 84 LYS A O 1
ATOM 685 N N . GLY A 1 85 ? 17.456 3.985 -23.745 1.00 60.91 85 GLY A N 1
ATOM 686 C CA . GLY A 1 85 ? 18.341 5.124 -23.490 1.00 60.91 85 GLY A CA 1
ATOM 687 C C . GLY A 1 85 ? 19.786 4.729 -23.185 1.00 60.91 85 GLY A C 1
ATOM 688 O O . GLY A 1 85 ? 20.699 5.336 -23.735 1.00 60.91 85 GLY A O 1
ATOM 689 N N . ASP A 1 86 ? 19.983 3.683 -22.377 1.00 56.88 86 ASP A N 1
ATOM 690 C CA . ASP A 1 86 ? 21.297 3.281 -21.850 1.00 56.88 86 ASP A CA 1
ATOM 691 C C . ASP A 1 86 ? 21.814 1.952 -22.435 1.00 56.88 86 ASP A C 1
ATOM 693 O O . ASP A 1 86 ? 22.937 1.542 -22.150 1.00 56.88 86 ASP A O 1
ATOM 697 N N . GLY A 1 87 ? 21.020 1.259 -23.262 1.00 55.84 87 GLY A N 1
ATOM 698 C CA . GLY A 1 87 ? 21.409 -0.016 -23.882 1.00 55.84 87 GLY A CA 1
ATOM 699 C C . GLY A 1 87 ? 21.542 -1.191 -22.902 1.00 55.84 87 GLY A C 1
ATOM 700 O O . GLY A 1 87 ? 22.019 -2.256 -23.291 1.00 55.84 87 GLY A O 1
ATOM 701 N N . GLU A 1 88 ? 21.126 -1.012 -21.648 1.00 60.06 88 GLU A N 1
ATOM 702 C CA . GLU A 1 88 ? 21.192 -2.036 -20.606 1.00 60.06 88 GLU A CA 1
ATOM 703 C C . GLU A 1 88 ? 20.025 -3.025 -20.696 1.00 60.06 88 GLU A C 1
ATOM 705 O O . GLU A 1 88 ? 18.884 -2.687 -21.025 1.00 60.06 88 GLU A O 1
ATOM 710 N N . SER A 1 89 ? 20.312 -4.282 -20.375 1.00 62.09 89 SER A N 1
ATOM 711 C CA . SER A 1 89 ? 19.325 -5.353 -20.334 1.00 62.09 89 SER A CA 1
ATOM 712 C C . SER A 1 89 ? 18.491 -5.314 -19.047 1.00 62.09 89 SER A C 1
ATOM 714 O O . SER A 1 89 ? 18.939 -4.893 -17.981 1.00 62.09 89 SER A O 1
ATOM 716 N N . TRP A 1 90 ? 17.273 -5.856 -19.113 1.00 61.34 90 TRP A N 1
ATOM 717 C CA . TRP A 1 90 ? 16.360 -5.985 -17.970 1.00 61.34 90 TRP A CA 1
ATOM 718 C C . TRP A 1 90 ? 16.991 -6.633 -16.727 1.00 61.34 90 TRP A C 1
ATOM 720 O O . TRP A 1 90 ? 16.688 -6.241 -15.600 1.00 61.34 90 TRP A O 1
ATOM 730 N N . ALA A 1 91 ? 17.879 -7.612 -16.921 1.00 60.84 91 ALA A N 1
ATOM 731 C CA . ALA A 1 91 ? 18.573 -8.287 -15.828 1.00 60.84 91 ALA A CA 1
ATOM 732 C C . ALA A 1 91 ? 19.500 -7.329 -15.056 1.00 60.84 91 ALA A C 1
ATOM 734 O O . ALA A 1 91 ? 19.564 -7.390 -13.829 1.00 60.84 91 ALA A O 1
ATOM 735 N N . GLU A 1 92 ? 20.162 -6.404 -15.754 1.00 66.06 92 GLU A N 1
ATOM 736 C CA . GLU A 1 92 ? 21.094 -5.441 -15.159 1.00 66.06 92 GLU A CA 1
ATOM 737 C C . GLU A 1 92 ? 20.352 -4.373 -14.349 1.00 66.06 92 GLU A C 1
ATOM 739 O O . GLU A 1 92 ? 20.760 -4.050 -13.231 1.00 66.06 92 GLU A O 1
ATOM 744 N N . THR A 1 93 ? 19.210 -3.884 -14.843 1.00 66.44 93 THR A N 1
ATOM 745 C CA . THR A 1 93 ? 18.375 -2.922 -14.106 1.00 66.44 93 THR A CA 1
ATOM 746 C C . THR A 1 93 ? 17.792 -3.535 -12.826 1.00 66.44 93 THR A C 1
ATOM 748 O O . THR A 1 93 ? 17.862 -2.916 -11.760 1.00 66.44 93 THR A O 1
ATOM 751 N N . PHE A 1 94 ? 17.266 -4.766 -12.879 1.00 64.69 94 PHE A N 1
ATOM 752 C CA . PHE A 1 94 ? 16.724 -5.436 -11.688 1.00 64.69 94 PHE A CA 1
ATOM 753 C C . PHE A 1 94 ? 17.804 -5.786 -10.657 1.00 64.69 94 PHE A C 1
ATOM 755 O O . PHE A 1 94 ? 17.571 -5.614 -9.458 1.00 64.69 94 PHE A O 1
ATOM 762 N N . GLU A 1 95 ? 18.993 -6.215 -11.088 1.00 67.50 95 GLU A N 1
ATOM 763 C CA . GLU A 1 95 ? 20.122 -6.444 -10.179 1.00 67.50 95 GLU A CA 1
ATOM 764 C C . GLU A 1 95 ? 20.596 -5.138 -9.518 1.00 67.50 95 GLU A C 1
ATOM 766 O O . GLU A 1 95 ? 20.854 -5.129 -8.313 1.00 67.50 95 GLU A O 1
ATOM 771 N N . LYS A 1 96 ? 20.603 -4.000 -10.231 1.00 67.19 96 LYS A N 1
ATOM 772 C CA . LYS A 1 96 ? 20.881 -2.679 -9.630 1.00 67.19 96 LYS A CA 1
ATOM 773 C C . LYS A 1 96 ? 19.840 -2.287 -8.577 1.00 67.19 96 LYS A C 1
ATOM 775 O O . LYS A 1 96 ? 20.213 -1.900 -7.470 1.00 67.19 96 LYS A O 1
ATOM 780 N N . ILE A 1 97 ? 18.546 -2.436 -8.873 1.00 65.25 97 ILE A N 1
ATOM 781 C CA . ILE A 1 97 ? 17.461 -2.149 -7.914 1.00 65.25 97 ILE A CA 1
ATOM 782 C C . ILE A 1 97 ? 17.583 -3.043 -6.672 1.00 65.25 97 ILE A C 1
ATOM 784 O O . ILE A 1 97 ? 17.480 -2.568 -5.541 1.00 65.25 97 ILE A O 1
ATOM 788 N N . LYS A 1 98 ? 17.844 -4.339 -6.866 1.00 65.31 98 LYS A N 1
ATOM 789 C CA . LYS A 1 98 ? 18.019 -5.314 -5.783 1.00 65.31 98 LYS A CA 1
ATOM 790 C C . LYS A 1 98 ? 19.247 -5.009 -4.925 1.00 65.31 98 LYS A C 1
ATOM 792 O O . LYS A 1 98 ? 19.166 -5.117 -3.702 1.00 65.31 98 LYS A O 1
ATOM 797 N N . LYS A 1 99 ? 20.356 -4.593 -5.541 1.00 68.44 99 LYS A N 1
ATOM 798 C CA . LYS A 1 99 ? 21.588 -4.192 -4.850 1.00 68.44 99 LYS A CA 1
ATOM 799 C C . LYS A 1 99 ? 21.386 -2.923 -4.016 1.00 68.44 99 LYS A C 1
ATOM 801 O O . LYS A 1 99 ? 21.817 -2.897 -2.868 1.00 68.44 99 LYS A O 1
ATOM 806 N N . ASN A 1 100 ? 20.649 -1.944 -4.540 1.00 56.59 100 ASN A N 1
ATOM 807 C CA . ASN A 1 100 ? 20.357 -0.680 -3.852 1.00 56.59 100 ASN A CA 1
ATOM 808 C C . ASN A 1 100 ? 19.257 -0.805 -2.777 1.00 56.59 100 ASN A C 1
ATOM 810 O O . ASN A 1 100 ? 19.084 0.087 -1.952 1.00 56.59 100 ASN A O 1
ATOM 814 N N . LYS A 1 101 ? 18.528 -1.930 -2.717 1.00 46.09 101 LYS A N 1
ATOM 815 C CA . LYS A 1 101 ? 17.549 -2.208 -1.649 1.00 46.09 101 LYS A CA 1
ATOM 816 C C . LYS A 1 101 ? 18.198 -2.394 -0.263 1.00 46.09 101 LYS A C 1
ATOM 818 O O . LYS A 1 101 ? 17.486 -2.337 0.734 1.00 46.09 101 LYS A O 1
ATOM 823 N N . LYS A 1 102 ? 19.525 -2.590 -0.193 1.00 45.53 102 LYS A N 1
ATOM 824 C CA . LYS A 1 102 ? 20.308 -2.608 1.060 1.00 45.53 102 LYS A CA 1
ATOM 825 C C . LYS A 1 102 ? 20.475 -1.232 1.714 1.00 45.53 102 LYS A C 1
ATOM 827 O O . LYS A 1 102 ? 20.807 -1.191 2.890 1.00 45.53 102 LYS A O 1
ATOM 832 N N . ASP A 1 103 ? 20.207 -0.142 0.997 1.00 41.16 103 ASP A N 1
ATOM 833 C CA . ASP A 1 103 ? 20.409 1.221 1.512 1.00 41.16 103 ASP A CA 1
ATOM 834 C C . ASP A 1 103 ? 19.135 1.827 2.139 1.00 41.16 103 ASP A C 1
ATOM 836 O O . ASP A 1 103 ? 19.142 2.966 2.602 1.00 41.16 103 ASP A O 1
ATOM 840 N N . PHE A 1 104 ? 18.034 1.065 2.171 1.00 37.25 104 PHE A N 1
ATOM 841 C CA . PHE A 1 104 ? 16.745 1.468 2.757 1.00 37.25 104 PHE A CA 1
ATOM 842 C C . PHE A 1 104 ? 16.278 0.564 3.917 1.00 37.25 104 PHE A C 1
ATOM 844 O O . PHE A 1 104 ? 15.135 0.690 4.364 1.00 37.25 104 PHE A O 1
ATOM 851 N N . SER A 1 105 ? 17.135 -0.351 4.384 1.00 36.28 105 SER A N 1
ATOM 852 C CA . SER A 1 105 ? 16.962 -1.142 5.616 1.00 36.28 105 SER A CA 1
ATOM 853 C C . SER A 1 105 ? 17.883 -0.626 6.707 1.00 36.28 105 SER A C 1
ATOM 855 O O . SER A 1 105 ? 17.406 -0.474 7.849 1.00 36.28 105 SER A O 1
#

Radius of gyration: 17.87 Å; chains: 1; bounding box: 38×41×44 Å